Protein AF-A0A3D2NK16-F1 (afdb_monomer_lite)

pLDDT: mean 77.66, std 15.81, range [36.72, 95.56]

Radius of gyration: 23.54 Å; chains: 1; bounding box: 60×33×74 Å

Secondary structure (DSSP, 8-state):
-HHHHHHHHHHHHHHHHHHHTGGG----HHHHHHHHHH-GGGGGGTHHHH-HHHHHHHHHHHHHH---HHHHHHHTTSS-HHHHHHHT-HHHHTTSS------------------

Sequence (115 aa):
HSIFQSITWMRRGMRTLRVNCVDGITANRERLGTMVGSSVGVITALTPFIGYAAAAALAKTALLTGRNVGDLVVEAGLMSRDDVDKQLSPARLSGLEASTRAIPVITATGDVDGN

Foldseek 3Di:
DVVVVVVVVVVVVVVCCVPVPVVPDDDPVVVVVLCLQQDLVLLVLVCLQQHDVVSVVLSVVSVVVSDGSLVSCVVVVSDDSVVSCVSSPPCNVVPVDPPPDDSPPPPDDDDDDDD

Structure (mmCIF, N/CA/C/O backbone):
data_AF-A0A3D2NK16-F1
#
_entry.id   AF-A0A3D2NK16-F1
#
loop_
_atom_site.group_PDB
_atom_site.id
_atom_site.type_symbol
_atom_site.label_atom_id
_atom_site.label_alt_id
_atom_site.label_comp_id
_atom_site.label_asym_id
_atom_site.label_entity_id
_atom_site.label_seq_id
_atom_site.pdbx_PDB_ins_code
_atom_site.Cartn_x
_atom_site.Cartn_y
_atom_site.Cartn_z
_atom_site.occupancy
_atom_site.B_iso_or_equiv
_atom_site.auth_seq_id
_atom_site.auth_comp_id
_atom_site.auth_asym_id
_atom_site.auth_atom_id
_atom_site.pdbx_PDB_model_num
ATOM 1 N N . HIS A 1 1 ? 32.778 13.319 -31.185 1.00 62.25 1 HIS A N 1
ATOM 2 C CA . HIS A 1 1 ? 32.474 11.926 -31.585 1.00 62.25 1 HIS A CA 1
ATOM 3 C C . HIS A 1 1 ? 31.717 11.151 -30.493 1.00 62.25 1 HIS A C 1
ATOM 5 O O . HIS A 1 1 ? 30.701 10.542 -30.802 1.00 62.25 1 HIS A O 1
ATOM 11 N N . SER A 1 2 ? 32.121 11.222 -29.215 1.00 75.44 2 SER A N 1
ATOM 12 C CA . SER A 1 2 ? 31.509 10.435 -28.122 1.00 75.44 2 SER A CA 1
ATOM 13 C C . SER A 1 2 ? 30.039 10.751 -27.806 1.00 75.44 2 SER A C 1
ATOM 15 O O . SER A 1 2 ? 29.271 9.832 -27.563 1.00 75.44 2 SER A O 1
ATOM 17 N N . ILE A 1 3 ? 29.602 12.014 -27.872 1.00 88.19 3 ILE A N 1
ATOM 18 C CA . ILE A 1 3 ? 28.213 12.390 -27.526 1.00 88.19 3 ILE A CA 1
ATOM 19 C C . ILE A 1 3 ? 27.191 11.767 -28.491 1.00 88.19 3 ILE A C 1
ATOM 21 O O . ILE A 1 3 ? 26.194 11.192 -28.058 1.00 88.19 3 ILE A O 1
ATOM 25 N N . PHE A 1 4 ? 27.456 11.811 -29.800 1.00 89.88 4 PHE A N 1
ATOM 26 C CA . PHE A 1 4 ? 26.571 11.211 -30.806 1.00 89.88 4 PHE A CA 1
ATOM 27 C C . PHE A 1 4 ? 26.491 9.680 -30.682 1.00 89.88 4 PHE A C 1
ATOM 29 O O . PHE A 1 4 ? 25.424 9.096 -30.893 1.00 89.88 4 PHE A O 1
ATOM 36 N N . GLN A 1 5 ? 27.593 9.032 -30.291 1.00 88.56 5 GLN A N 1
ATOM 37 C CA . GLN A 1 5 ? 27.621 7.593 -30.012 1.00 88.56 5 GLN A CA 1
ATOM 38 C C . GLN A 1 5 ? 26.803 7.251 -28.759 1.00 88.56 5 GLN A C 1
ATOM 40 O O . GLN A 1 5 ? 25.925 6.391 -28.822 1.00 88.56 5 GLN A O 1
ATOM 45 N N . SER A 1 6 ? 26.985 7.992 -27.663 1.00 91.00 6 SER A N 1
ATOM 46 C CA . SER A 1 6 ? 26.215 7.796 -26.429 1.00 91.00 6 SER A CA 1
ATOM 47 C C . SER A 1 6 ? 24.709 7.991 -26.632 1.00 91.00 6 SER A C 1
ATOM 49 O O . SER A 1 6 ? 23.920 7.173 -26.163 1.00 91.00 6 SER A O 1
ATOM 51 N N . ILE A 1 7 ? 24.289 9.012 -27.393 1.00 94.06 7 ILE A N 1
ATOM 52 C CA . ILE A 1 7 ? 22.869 9.231 -27.730 1.00 94.06 7 ILE A CA 1
ATOM 53 C C . ILE A 1 7 ? 22.308 8.043 -28.522 1.00 94.06 7 ILE A C 1
ATOM 55 O O . ILE A 1 7 ? 21.185 7.593 -28.276 1.00 94.06 7 ILE A O 1
ATOM 59 N N . THR A 1 8 ? 23.091 7.507 -29.458 1.00 93.38 8 THR A N 1
ATOM 60 C CA . THR A 1 8 ? 22.679 6.358 -30.273 1.00 93.38 8 THR A CA 1
ATOM 61 C C . THR A 1 8 ? 22.502 5.103 -29.420 1.00 93.38 8 THR A C 1
ATOM 63 O O . THR A 1 8 ? 21.494 4.405 -29.562 1.00 93.38 8 THR A O 1
ATOM 66 N N . TRP A 1 9 ? 23.434 4.821 -28.509 1.00 94.69 9 TRP A N 1
ATOM 67 C CA . TRP A 1 9 ? 23.329 3.683 -27.595 1.00 94.69 9 TRP A CA 1
ATOM 68 C C . TRP A 1 9 ? 22.183 3.830 -26.603 1.00 94.69 9 TRP A C 1
ATOM 70 O O . TRP A 1 9 ? 21.424 2.881 -26.430 1.00 94.69 9 TRP A O 1
ATOM 80 N N . MET A 1 10 ? 21.980 5.017 -26.031 1.00 94.81 10 MET A N 1
ATOM 81 C CA . MET A 1 10 ? 20.865 5.270 -25.120 1.00 94.81 10 MET A CA 1
ATOM 82 C C . MET A 1 10 ? 19.514 5.069 -25.815 1.00 94.81 10 MET A C 1
ATOM 84 O O . MET A 1 10 ? 18.649 4.371 -25.290 1.00 94.81 10 MET A O 1
ATOM 88 N N . ARG A 1 11 ? 19.353 5.585 -27.042 1.00 94.88 11 ARG A N 1
ATOM 89 C CA . ARG A 1 11 ? 18.137 5.372 -27.843 1.00 94.88 11 ARG A CA 1
ATOM 90 C C . ARG A 1 11 ? 17.872 3.884 -28.080 1.00 94.88 11 ARG A C 1
ATOM 92 O O . ARG A 1 11 ? 16.735 3.429 -27.962 1.00 94.88 11 ARG A O 1
ATOM 99 N N . ARG A 1 12 ? 18.913 3.123 -28.430 1.00 95.06 12 ARG A N 1
ATOM 100 C CA . ARG A 1 12 ? 18.800 1.673 -28.644 1.00 95.06 12 ARG A CA 1
ATOM 101 C C . ARG A 1 12 ? 18.456 0.949 -27.342 1.00 95.06 12 ARG A C 1
ATOM 103 O O . ARG A 1 12 ? 17.531 0.147 -27.347 1.00 95.06 12 ARG A O 1
ATOM 110 N N . GLY A 1 13 ? 19.114 1.292 -26.235 1.00 93.94 13 GLY A N 1
ATOM 111 C CA . GLY A 1 13 ? 18.842 0.737 -24.909 1.00 93.94 13 GLY A CA 1
ATOM 112 C C . GLY A 1 13 ? 17.402 0.977 -24.454 1.00 93.94 13 GLY A C 1
ATOM 113 O O . GLY A 1 13 ? 16.719 0.032 -24.071 1.00 93.94 13 GLY A O 1
ATOM 114 N N . MET A 1 14 ? 16.896 2.205 -24.597 1.00 95.56 14 MET A N 1
ATOM 115 C CA . MET A 1 14 ? 15.502 2.547 -24.287 1.00 95.56 14 MET A CA 1
ATOM 116 C C . MET A 1 14 ? 14.508 1.748 -25.140 1.00 95.56 14 MET A C 1
ATOM 118 O O . MET A 1 14 ? 13.504 1.258 -24.626 1.00 95.56 14 MET A O 1
ATOM 122 N N . ARG A 1 15 ? 14.791 1.563 -26.439 1.00 94.81 15 ARG A N 1
ATOM 123 C CA . ARG A 1 15 ? 13.944 0.742 -27.319 1.00 94.81 15 ARG A CA 1
ATOM 124 C C . ARG A 1 15 ? 13.937 -0.724 -26.888 1.00 94.81 15 ARG A C 1
ATOM 126 O O . ARG A 1 15 ? 12.867 -1.326 -26.845 1.00 94.81 15 ARG A O 1
ATOM 133 N N . THR A 1 16 ? 15.102 -1.283 -26.572 1.00 94.44 16 THR A N 1
ATOM 134 C CA . THR A 1 16 ? 15.232 -2.667 -26.104 1.00 94.44 16 THR A CA 1
ATOM 135 C C . THR A 1 16 ? 14.502 -2.872 -24.780 1.00 94.44 16 THR A C 1
ATOM 137 O O . THR A 1 16 ? 13.787 -3.862 -24.653 1.00 94.44 16 THR A O 1
ATOM 140 N N . LEU A 1 17 ? 14.623 -1.933 -23.834 1.00 94.75 17 LEU A N 1
ATOM 141 C CA . LEU A 1 17 ? 13.924 -1.981 -22.549 1.00 94.75 17 LEU A CA 1
ATOM 142 C C . LEU A 1 17 ? 12.404 -1.931 -22.730 1.00 94.75 17 LEU A C 1
ATOM 144 O O . LEU A 1 17 ? 11.691 -2.707 -22.100 1.00 94.75 17 LEU A O 1
ATOM 148 N N . ARG A 1 18 ? 11.904 -1.057 -23.612 1.00 94.31 18 ARG A N 1
ATOM 149 C CA . ARG A 1 18 ? 10.467 -0.972 -23.892 1.00 94.31 18 ARG A CA 1
ATOM 150 C C . ARG A 1 18 ? 9.919 -2.307 -24.406 1.00 94.31 18 ARG A C 1
ATOM 152 O O . ARG A 1 18 ? 9.022 -2.866 -23.794 1.00 94.31 18 ARG A O 1
ATOM 159 N N . VAL A 1 19 ? 10.505 -2.828 -25.488 1.00 94.50 19 VAL A N 1
ATOM 160 C CA . VAL A 1 19 ? 9.974 -4.005 -26.201 1.00 94.50 19 VAL A CA 1
ATOM 161 C C . VAL A 1 19 ? 10.160 -5.304 -25.418 1.00 94.50 19 VAL A C 1
ATOM 163 O O . VAL A 1 19 ? 9.268 -6.141 -25.416 1.00 94.50 19 VAL A O 1
ATOM 166 N N . ASN A 1 20 ? 11.312 -5.496 -24.769 1.00 91.94 20 ASN A N 1
ATOM 167 C CA . ASN A 1 20 ? 11.650 -6.784 -24.147 1.00 91.94 20 ASN A CA 1
ATOM 168 C C . ASN A 1 20 ? 11.362 -6.839 -22.642 1.00 91.94 20 ASN A C 1
ATOM 170 O O . ASN A 1 20 ? 11.605 -7.869 -22.022 1.00 91.94 20 ASN A O 1
ATOM 174 N N . CYS A 1 21 ? 10.909 -5.740 -22.036 1.00 90.69 21 CYS A N 1
ATOM 175 C CA . CYS A 1 21 ? 10.599 -5.695 -20.610 1.00 90.69 21 CYS A CA 1
ATOM 176 C C . CYS A 1 21 ? 9.273 -4.975 -20.369 1.00 90.69 21 CYS A C 1
ATOM 178 O O . CYS A 1 21 ? 8.308 -5.631 -19.995 1.00 90.69 21 CYS A O 1
ATOM 180 N N . VAL A 1 22 ? 9.198 -3.665 -20.639 1.00 91.62 22 VAL A N 1
ATOM 181 C CA . VAL A 1 22 ? 8.050 -2.827 -20.235 1.00 91.62 22 VAL A CA 1
ATOM 182 C C . VAL A 1 22 ? 6.732 -3.304 -20.841 1.00 91.62 22 VAL A C 1
ATOM 184 O O . VAL A 1 22 ? 5.762 -3.466 -20.106 1.00 91.62 22 VAL A O 1
ATOM 187 N N . ASP A 1 23 ? 6.709 -3.577 -22.147 1.00 91.25 23 ASP A N 1
ATOM 188 C CA . ASP A 1 23 ? 5.492 -3.983 -22.864 1.00 91.25 23 ASP A CA 1
ATOM 189 C C . ASP A 1 23 ? 4.926 -5.328 -22.342 1.00 91.25 23 ASP A C 1
ATOM 191 O O . ASP A 1 23 ? 3.745 -5.613 -22.524 1.00 91.25 23 ASP A O 1
ATOM 195 N N . GLY A 1 24 ? 5.745 -6.143 -21.665 1.00 90.19 24 GLY A N 1
ATOM 196 C CA . GLY A 1 24 ? 5.361 -7.438 -21.095 1.00 90.19 24 GLY A CA 1
ATOM 197 C C . GLY A 1 24 ? 5.130 -7.444 -19.581 1.00 90.19 24 GLY A C 1
ATOM 198 O O . GLY A 1 24 ? 4.893 -8.513 -19.019 1.00 90.19 24 GLY A O 1
ATOM 199 N N . ILE A 1 25 ? 5.221 -6.301 -18.889 1.00 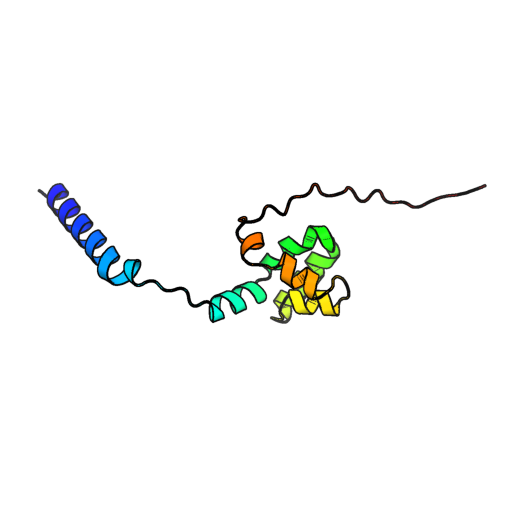91.44 25 ILE A N 1
ATOM 200 C CA . ILE A 1 25 ? 5.040 -6.261 -17.430 1.00 91.44 25 ILE A CA 1
ATOM 201 C C . ILE A 1 25 ? 3.588 -6.594 -17.078 1.00 91.44 25 ILE A C 1
ATOM 203 O O . ILE A 1 25 ? 2.659 -5.856 -17.404 1.00 91.44 25 ILE A O 1
ATOM 207 N N . THR A 1 26 ? 3.399 -7.676 -16.325 1.00 90.00 26 THR A N 1
ATOM 208 C CA . THR A 1 26 ? 2.105 -8.061 -15.751 1.00 90.00 26 THR A CA 1
ATOM 209 C C . THR A 1 26 ? 2.146 -8.009 -14.230 1.00 90.00 26 THR A C 1
ATOM 211 O O . THR A 1 26 ? 3.094 -8.491 -13.607 1.00 90.00 26 THR A O 1
ATOM 214 N N . ALA A 1 27 ? 1.093 -7.476 -13.612 1.00 85.75 27 ALA A N 1
ATOM 215 C CA . ALA A 1 27 ? 0.970 -7.450 -12.160 1.00 85.75 27 ALA A CA 1
ATOM 216 C C . ALA A 1 27 ? 0.569 -8.829 -11.607 1.00 85.75 27 ALA A C 1
ATOM 218 O O . ALA A 1 27 ? -0.460 -9.385 -11.994 1.00 85.75 27 ALA A O 1
ATOM 219 N N . ASN A 1 28 ? 1.333 -9.348 -10.642 1.00 90.69 28 ASN A N 1
ATOM 220 C CA . ASN A 1 28 ? 0.921 -10.508 -9.851 1.00 90.69 28 ASN A CA 1
ATOM 221 C C . ASN A 1 28 ? -0.087 -10.059 -8.781 1.00 90.69 28 ASN A C 1
ATOM 223 O O . ASN A 1 28 ? 0.294 -9.619 -7.697 1.00 90.69 28 ASN A O 1
ATOM 227 N N . ARG A 1 29 ? -1.380 -10.136 -9.112 1.00 85.44 29 ARG A N 1
ATOM 228 C CA . ARG A 1 29 ? -2.466 -9.633 -8.256 1.00 85.44 29 ARG A CA 1
ATOM 229 C C . ARG A 1 29 ? -2.563 -10.353 -6.914 1.00 85.44 29 ARG A C 1
ATOM 231 O O . ARG A 1 29 ? -2.813 -9.696 -5.912 1.00 85.44 29 ARG A O 1
ATOM 238 N N . GLU A 1 30 ? -2.342 -11.663 -6.892 1.00 84.50 30 GLU A N 1
ATOM 239 C CA . GLU A 1 30 ? -2.422 -12.474 -5.674 1.00 84.50 30 GLU A CA 1
ATOM 240 C C . GLU A 1 30 ? -1.371 -12.028 -4.654 1.00 84.50 30 GLU A C 1
ATOM 242 O O . GLU A 1 30 ? -1.707 -11.616 -3.544 1.00 84.50 30 GLU A O 1
ATOM 247 N N . ARG A 1 31 ? -0.101 -11.984 -5.075 1.00 82.38 31 ARG A N 1
ATOM 248 C CA . ARG A 1 31 ? 1.004 -11.543 -4.217 1.00 82.38 31 ARG A CA 1
ATOM 249 C C . ARG A 1 31 ? 0.816 -10.105 -3.739 1.00 82.38 31 ARG A C 1
ATOM 251 O O . ARG A 1 31 ? 1.108 -9.800 -2.585 1.00 82.38 31 ARG A O 1
ATOM 258 N N . LEU A 1 32 ? 0.340 -9.222 -4.617 1.00 83.00 32 LEU A N 1
ATOM 259 C CA . LEU A 1 32 ? 0.066 -7.829 -4.263 1.00 83.00 32 LEU A CA 1
ATOM 260 C C . LEU A 1 32 ? -1.059 -7.719 -3.224 1.00 83.00 32 LEU A C 1
ATOM 262 O O . LEU A 1 32 ? -0.925 -6.939 -2.286 1.00 83.00 32 LEU A O 1
ATOM 266 N N . GLY A 1 33 ? -2.117 -8.526 -3.340 1.00 78.44 33 GLY A N 1
ATOM 267 C CA . GLY A 1 33 ? -3.199 -8.582 -2.355 1.00 78.44 33 GLY A CA 1
ATOM 268 C C . GLY A 1 33 ? -2.703 -9.007 -0.972 1.00 78.44 33 GLY A C 1
ATOM 269 O O . GLY A 1 33 ? -2.977 -8.328 0.017 1.00 78.44 33 GLY A O 1
ATOM 270 N N . THR A 1 34 ? -1.892 -10.067 -0.902 1.00 78.50 34 THR A N 1
ATOM 271 C CA . THR A 1 34 ? -1.275 -10.509 0.359 1.00 78.50 34 THR A CA 1
ATOM 272 C C . THR A 1 34 ? -0.362 -9.436 0.950 1.00 78.50 34 THR A C 1
ATOM 274 O O . THR A 1 34 ? -0.436 -9.155 2.146 1.00 78.50 34 THR A O 1
ATOM 277 N N . MET A 1 35 ? 0.472 -8.794 0.122 1.00 80.06 35 MET A N 1
ATOM 278 C CA . MET A 1 35 ? 1.361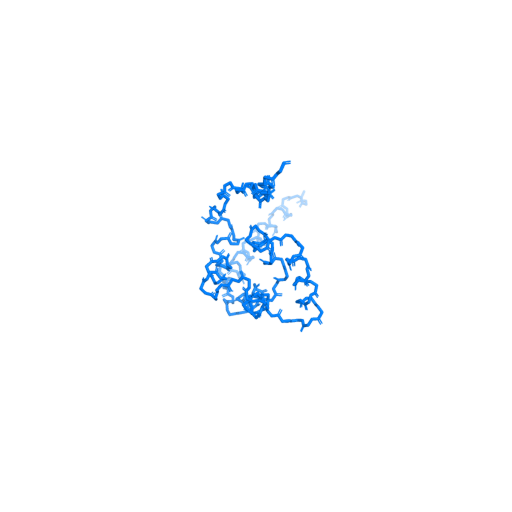 -7.722 0.576 1.00 80.06 35 MET A CA 1
ATOM 279 C C . MET A 1 35 ? 0.583 -6.549 1.171 1.00 80.06 35 MET A C 1
ATOM 281 O O . MET A 1 35 ? 0.955 -6.067 2.238 1.00 80.06 35 MET A O 1
ATOM 285 N N . VAL A 1 36 ? -0.509 -6.124 0.529 1.00 79.69 36 VAL A N 1
ATOM 286 C CA . VAL A 1 36 ? -1.378 -5.066 1.063 1.00 79.69 36 VAL A CA 1
ATOM 287 C C . VAL A 1 36 ? -1.995 -5.499 2.394 1.00 79.69 36 VAL A C 1
ATOM 289 O O . VAL A 1 36 ? -1.841 -4.777 3.371 1.00 79.69 36 VAL A O 1
ATOM 292 N N . GLY A 1 37 ? -2.588 -6.693 2.489 1.00 71.31 37 GLY A N 1
ATOM 293 C CA . GLY A 1 37 ? -3.196 -7.173 3.741 1.00 71.31 37 GLY A CA 1
ATOM 294 C C . GLY A 1 37 ? -2.213 -7.303 4.917 1.00 71.31 37 GLY A C 1
ATOM 295 O O . GLY A 1 37 ? -2.573 -7.073 6.069 1.00 71.31 37 GLY A O 1
ATOM 296 N N . SER A 1 38 ? -0.952 -7.632 4.630 1.00 71.19 38 SER A N 1
ATOM 297 C CA . SER A 1 38 ? 0.116 -7.740 5.638 1.00 71.19 38 SER A CA 1
ATOM 298 C C . SER A 1 38 ? 0.785 -6.409 6.003 1.00 71.19 38 SER A C 1
ATOM 300 O O . SER A 1 38 ? 1.553 -6.340 6.962 1.00 71.19 38 SER A O 1
ATOM 302 N N . SER A 1 39 ? 0.543 -5.346 5.233 1.00 77.31 39 SER A N 1
ATOM 303 C CA . SER A 1 39 ? 1.258 -4.088 5.414 1.00 77.31 39 SER A CA 1
ATOM 304 C C . SER A 1 39 ? 0.706 -3.313 6.606 1.00 77.31 39 SER A C 1
ATOM 306 O O . SER A 1 39 ? -0.440 -2.870 6.614 1.00 77.31 39 SER A O 1
ATOM 308 N N . VAL A 1 40 ? 1.564 -3.063 7.598 1.00 76.44 40 VAL A N 1
ATOM 309 C CA . VAL A 1 40 ? 1.225 -2.262 8.787 1.00 76.44 40 VAL A CA 1
ATOM 310 C C . VAL A 1 40 ? 0.786 -0.844 8.403 1.00 76.44 40 VAL A C 1
ATOM 312 O O . VAL A 1 40 ? -0.035 -0.250 9.092 1.00 76.44 40 VAL A O 1
ATOM 315 N N . GLY A 1 41 ? 1.253 -0.314 7.265 1.00 77.31 41 GLY A N 1
ATOM 316 C CA . GLY A 1 41 ? 0.855 1.008 6.769 1.00 77.31 41 GLY A CA 1
ATOM 317 C C . GLY A 1 41 ? -0.647 1.135 6.498 1.00 77.31 41 GLY A C 1
ATOM 318 O O . GLY A 1 41 ? -1.195 2.231 6.581 1.00 77.31 41 GLY A O 1
ATOM 319 N N . VAL A 1 42 ? -1.336 0.019 6.262 1.00 80.19 42 VAL A N 1
ATOM 320 C CA . VAL A 1 42 ? -2.777 -0.022 5.996 1.00 80.19 42 VAL A CA 1
ATOM 321 C C . VAL A 1 42 ? -3.605 0.380 7.223 1.00 80.19 42 VAL A C 1
ATOM 323 O O . VAL A 1 42 ? -4.708 0.903 7.081 1.00 80.19 42 VAL A O 1
ATOM 326 N N . ILE A 1 43 ? -3.041 0.273 8.432 1.00 81.06 43 ILE A N 1
ATOM 327 C CA . ILE A 1 43 ? -3.708 0.720 9.659 1.00 81.06 43 ILE A CA 1
ATOM 328 C C . ILE A 1 43 ? -3.961 2.229 9.692 1.00 81.06 43 ILE A C 1
ATOM 330 O O . ILE A 1 43 ? -4.892 2.685 10.348 1.00 81.06 43 ILE A O 1
ATOM 334 N N . THR A 1 44 ? -3.166 3.008 8.951 1.00 82.25 44 THR A N 1
ATOM 335 C CA . THR A 1 44 ? -3.312 4.469 8.890 1.00 82.25 44 THR A CA 1
ATOM 336 C C . THR A 1 44 ? -4.639 4.893 8.267 1.00 82.25 44 THR A C 1
ATOM 338 O O . THR A 1 44 ? -5.203 5.905 8.677 1.00 82.25 44 THR A O 1
ATOM 341 N N . ALA A 1 45 ? -5.182 4.084 7.350 1.00 80.56 45 ALA A N 1
ATOM 342 C CA . ALA A 1 45 ? -6.515 4.283 6.790 1.00 80.56 45 ALA A CA 1
ATOM 343 C C . ALA A 1 45 ? -7.625 4.038 7.828 1.00 80.56 45 ALA A C 1
ATOM 345 O O . ALA A 1 45 ? -8.720 4.580 7.704 1.00 80.56 45 ALA A O 1
ATOM 346 N N . LEU A 1 46 ? -7.337 3.248 8.868 1.00 79.88 46 LEU A N 1
ATOM 347 C CA . LEU A 1 46 ? -8.278 2.903 9.933 1.00 79.88 46 LEU A CA 1
ATOM 348 C C . LEU A 1 46 ? -8.198 3.858 11.130 1.00 79.88 46 LEU A C 1
ATOM 350 O O . LEU A 1 46 ? -9.174 3.988 11.866 1.00 79.88 46 LEU A O 1
ATOM 354 N N . THR A 1 47 ? -7.080 4.571 11.301 1.00 82.88 47 THR A N 1
ATOM 355 C CA . THR A 1 47 ? -6.850 5.536 12.390 1.00 82.88 47 THR A CA 1
ATOM 356 C C . THR A 1 47 ? -7.999 6.531 12.618 1.00 82.88 47 THR A C 1
ATOM 358 O O . THR A 1 47 ? -8.331 6.755 13.783 1.00 82.88 47 THR A O 1
ATOM 361 N N . PRO A 1 48 ? -8.650 7.114 11.588 1.00 79.75 48 PRO A N 1
ATOM 362 C CA . PRO A 1 48 ? -9.775 8.032 11.797 1.00 79.75 48 PRO A CA 1
ATOM 363 C C . PRO A 1 48 ? -11.025 7.374 12.400 1.00 79.75 48 PRO A C 1
ATOM 365 O O . PRO A 1 48 ? -11.851 8.073 12.976 1.00 79.75 48 PRO A O 1
ATOM 368 N N . PHE A 1 49 ? -11.174 6.053 12.265 1.00 80.56 49 PHE A N 1
ATOM 369 C CA . PHE A 1 49 ? -12.355 5.307 12.709 1.00 80.56 49 PHE A CA 1
ATOM 370 C C . PHE A 1 49 ? -12.159 4.677 14.090 1.00 80.56 49 PHE A C 1
ATOM 372 O O . PHE A 1 49 ? -13.070 4.704 14.909 1.00 80.56 49 PHE A O 1
ATOM 379 N N . ILE A 1 50 ? -10.965 4.139 14.361 1.00 81.75 50 ILE A N 1
ATOM 380 C CA . ILE A 1 50 ? -10.656 3.423 15.614 1.00 81.75 50 ILE A CA 1
ATOM 381 C C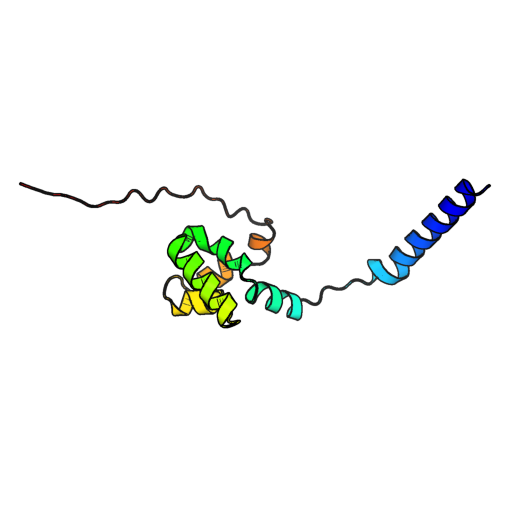 . ILE A 1 50 ? -9.882 4.277 16.633 1.00 81.75 50 ILE A C 1
ATOM 383 O O . ILE A 1 50 ? -9.699 3.870 17.778 1.00 81.75 50 ILE A O 1
ATOM 387 N N . GLY A 1 51 ? -9.411 5.460 16.227 1.00 80.44 51 GLY A N 1
ATOM 388 C CA . GLY A 1 51 ? -8.593 6.352 17.046 1.00 80.44 51 GLY A CA 1
ATOM 389 C C . GLY A 1 51 ? -7.104 5.979 17.076 1.00 80.44 51 GLY A C 1
ATOM 390 O O . GLY A 1 51 ? -6.702 4.834 16.863 1.00 80.44 51 GLY A O 1
ATOM 391 N N . TYR A 1 52 ? -6.254 6.970 17.366 1.00 84.31 52 TYR A N 1
ATOM 392 C CA . TYR A 1 52 ? -4.792 6.829 17.302 1.00 84.31 52 TYR A CA 1
ATOM 393 C C . TYR A 1 52 ? -4.229 5.794 18.286 1.00 84.31 52 TYR A C 1
ATOM 395 O O . TYR A 1 52 ? -3.367 5.001 17.914 1.00 84.31 52 TYR A O 1
ATOM 403 N N . ALA A 1 53 ? -4.717 5.769 19.531 1.00 85.06 53 ALA A N 1
ATOM 404 C CA . ALA A 1 53 ? -4.200 4.865 20.561 1.00 85.06 53 ALA A CA 1
ATOM 405 C C . ALA A 1 53 ? -4.452 3.384 20.219 1.00 85.06 53 ALA A C 1
ATOM 407 O O . ALA A 1 53 ? -3.533 2.567 20.302 1.00 85.06 53 ALA A O 1
ATOM 408 N N . ALA A 1 54 ? -5.669 3.051 19.775 1.00 84.38 54 ALA A N 1
ATOM 409 C CA . ALA A 1 54 ? -6.023 1.694 19.362 1.00 84.38 54 ALA A CA 1
ATOM 410 C C . ALA A 1 54 ? -5.284 1.285 18.080 1.00 84.38 54 ALA A C 1
ATOM 412 O O . ALA A 1 54 ? -4.727 0.188 18.014 1.00 84.38 54 ALA A O 1
ATOM 413 N N . ALA A 1 55 ? -5.192 2.190 17.097 1.00 84.88 55 ALA A N 1
ATOM 414 C CA . ALA A 1 55 ? -4.423 1.962 15.877 1.00 84.88 55 ALA A CA 1
ATOM 415 C C . ALA A 1 55 ? -2.939 1.692 16.175 1.00 84.88 55 ALA A C 1
ATOM 417 O O . ALA A 1 55 ? -2.373 0.729 15.668 1.00 84.88 55 ALA A O 1
ATOM 418 N N . ALA A 1 56 ? -2.298 2.477 17.043 1.00 85.50 56 ALA A N 1
ATOM 419 C CA . ALA A 1 56 ? -0.892 2.281 17.395 1.00 85.50 56 ALA A CA 1
ATOM 420 C C . ALA A 1 56 ? -0.642 0.942 18.116 1.00 85.50 56 ALA A C 1
ATOM 422 O O . ALA A 1 56 ? 0.343 0.255 17.828 1.00 85.50 56 ALA A O 1
ATOM 423 N N . ALA A 1 57 ? -1.538 0.548 19.028 1.00 87.19 57 ALA A N 1
ATOM 424 C CA . ALA A 1 57 ? -1.446 -0.732 19.726 1.00 87.19 57 ALA A CA 1
ATOM 425 C C . ALA A 1 57 ? -1.571 -1.915 18.752 1.00 87.19 57 ALA A C 1
ATOM 427 O O . ALA A 1 57 ? -0.734 -2.819 18.760 1.00 87.19 57 ALA A O 1
ATOM 428 N N . LEU A 1 58 ? -2.562 -1.874 17.859 1.00 85.75 58 LEU A N 1
ATOM 429 C CA . LEU A 1 58 ? -2.776 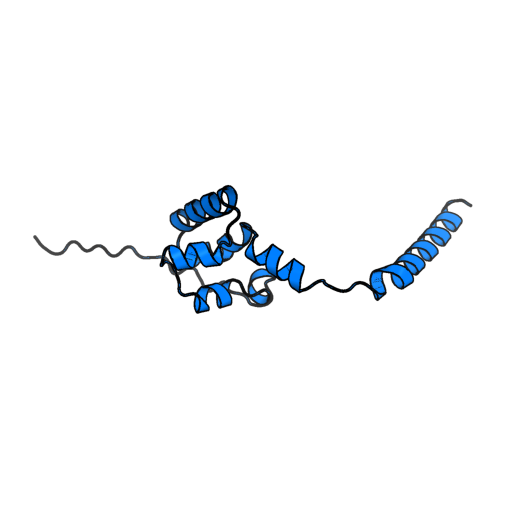-2.902 16.843 1.00 85.75 58 LEU A CA 1
ATOM 430 C C . LEU A 1 58 ? -1.646 -2.948 15.809 1.00 85.75 58 LEU A C 1
ATOM 432 O O . LEU A 1 58 ? -1.239 -4.039 15.419 1.00 85.75 58 LEU A O 1
ATOM 436 N N . ALA A 1 59 ? -1.071 -1.802 15.429 1.00 84.75 59 ALA A N 1
ATOM 437 C CA . ALA A 1 59 ? 0.092 -1.735 14.541 1.00 84.75 59 ALA A CA 1
ATOM 438 C C . ALA A 1 59 ? 1.287 -2.489 15.135 1.00 84.75 59 ALA A C 1
ATOM 440 O O . ALA A 1 59 ? 1.943 -3.279 14.454 1.00 84.75 59 ALA A O 1
ATOM 441 N N . LYS A 1 60 ? 1.548 -2.268 16.430 1.00 86.06 60 LYS A N 1
ATOM 442 C CA . LYS A 1 60 ? 2.620 -2.945 17.162 1.00 86.06 60 LYS A CA 1
ATOM 443 C C . LYS A 1 60 ? 2.369 -4.451 17.237 1.00 86.06 60 LYS A C 1
ATOM 445 O O . LYS A 1 60 ? 3.286 -5.231 16.995 1.00 86.06 60 LYS A O 1
ATOM 450 N N . THR A 1 61 ? 1.137 -4.862 17.524 1.00 85.00 61 THR A N 1
ATOM 451 C CA . THR A 1 61 ? 0.755 -6.279 17.570 1.00 85.00 61 THR A CA 1
ATOM 452 C C . THR A 1 61 ? 0.880 -6.948 16.202 1.00 85.00 61 THR A C 1
ATOM 454 O O . THR A 1 61 ? 1.437 -8.041 16.114 1.00 85.00 61 THR A O 1
ATOM 457 N N . ALA A 1 62 ? 0.441 -6.293 15.126 1.00 85.50 62 ALA A N 1
ATOM 458 C CA . ALA A 1 62 ? 0.582 -6.792 13.759 1.00 85.50 62 ALA A CA 1
ATOM 459 C C . ALA A 1 62 ? 2.057 -6.970 13.369 1.00 85.50 62 ALA A C 1
ATOM 461 O O . ALA A 1 62 ? 2.424 -8.001 12.813 1.00 85.50 62 ALA A O 1
ATOM 462 N N . LEU A 1 63 ? 2.922 -6.019 13.739 1.00 83.94 63 LEU A N 1
ATOM 463 C CA . LEU A 1 63 ? 4.361 -6.098 13.472 1.00 83.94 63 LEU A CA 1
ATOM 464 C C . LEU A 1 63 ? 5.043 -7.243 14.239 1.00 83.94 63 LEU A C 1
ATOM 466 O O . LEU A 1 63 ? 5.913 -7.912 13.691 1.00 83.94 63 LEU A O 1
ATOM 470 N N . LEU A 1 64 ? 4.652 -7.473 15.497 1.00 85.06 64 LEU A N 1
ATOM 471 C CA . LEU A 1 64 ? 5.226 -8.530 16.338 1.00 85.06 64 LEU A CA 1
ATOM 472 C C . LEU A 1 64 ? 4.736 -9.932 15.957 1.00 85.06 64 LEU A C 1
ATOM 474 O O . LEU A 1 64 ? 5.480 -10.898 16.094 1.00 85.06 64 LEU A O 1
ATOM 478 N N . THR A 1 65 ? 3.484 -10.049 15.514 1.00 82.62 65 THR A N 1
ATOM 479 C CA . THR A 1 65 ? 2.842 -11.344 15.233 1.00 82.62 65 THR A CA 1
ATOM 480 C C . THR A 1 65 ? 2.830 -11.709 13.750 1.00 82.62 65 THR A C 1
ATOM 482 O O . THR A 1 65 ? 2.558 -12.858 13.414 1.00 82.62 65 THR A O 1
ATOM 485 N N . GLY A 1 66 ? 3.096 -10.752 12.854 1.00 77.31 66 GLY A N 1
ATOM 486 C CA . GLY A 1 66 ? 3.002 -10.936 11.404 1.00 77.31 66 GLY A CA 1
ATOM 487 C C . GLY A 1 66 ? 1.575 -11.187 10.899 1.00 77.31 66 GLY A C 1
ATOM 488 O O . GLY A 1 66 ? 1.398 -11.636 9.767 1.00 77.31 66 GLY A O 1
ATOM 489 N N . ARG A 1 67 ? 0.557 -10.948 11.734 1.00 81.31 67 ARG A N 1
ATOM 490 C CA . ARG A 1 67 ? -0.855 -11.183 11.404 1.00 81.31 67 ARG A CA 1
ATOM 491 C C . ARG A 1 67 ? -1.437 -10.019 10.602 1.00 81.31 67 ARG A C 1
ATOM 493 O O . ARG A 1 67 ? -0.964 -8.887 10.685 1.00 81.31 67 ARG A O 1
ATOM 500 N N . ASN A 1 68 ? -2.490 -10.305 9.839 1.00 83.25 68 ASN A N 1
ATOM 501 C CA . ASN A 1 68 ? -3.199 -9.307 9.046 1.00 83.25 68 ASN A CA 1
ATOM 502 C C . ASN A 1 68 ? -3.873 -8.269 9.960 1.00 83.25 68 ASN A C 1
ATOM 504 O O . ASN A 1 68 ? -4.554 -8.620 10.924 1.00 83.25 68 ASN A O 1
ATOM 508 N N . VAL A 1 69 ? -3.692 -6.987 9.638 1.00 82.38 69 VAL A N 1
ATOM 509 C CA . VAL A 1 69 ? -4.256 -5.872 10.411 1.00 82.38 69 VAL A CA 1
ATOM 510 C C . VAL A 1 69 ? -5.786 -5.906 10.410 1.00 82.38 69 VAL A C 1
ATOM 512 O O . VAL A 1 69 ? -6.397 -5.626 11.438 1.00 82.38 69 VAL A O 1
ATOM 515 N N . GLY A 1 70 ? -6.409 -6.273 9.288 1.00 82.44 70 GLY A N 1
ATOM 516 C CA . GLY A 1 70 ? -7.862 -6.358 9.168 1.00 82.44 70 GLY A CA 1
ATOM 517 C C . GLY A 1 70 ? -8.467 -7.387 10.121 1.00 82.44 70 GLY A C 1
ATOM 518 O O . GLY A 1 70 ? -9.433 -7.080 10.815 1.00 82.44 70 GLY A O 1
ATOM 519 N N . ASP A 1 71 ? -7.853 -8.565 10.236 1.00 85.00 71 ASP A N 1
ATOM 520 C CA . ASP A 1 71 ? -8.339 -9.611 11.143 1.00 85.00 71 ASP A CA 1
ATOM 521 C C . ASP A 1 71 ? -8.178 -9.191 12.613 1.00 85.00 71 ASP A C 1
ATOM 523 O O . ASP A 1 71 ? -9.094 -9.378 13.408 1.00 85.00 71 ASP A O 1
ATOM 527 N N . LEU A 1 72 ? -7.065 -8.535 12.966 1.00 85.38 72 LEU A N 1
ATOM 528 C CA . LEU A 1 72 ? -6.843 -8.011 14.319 1.00 85.38 72 LEU A CA 1
ATOM 529 C C . LEU A 1 72 ? -7.864 -6.929 14.712 1.00 85.38 72 LEU A C 1
ATOM 531 O O . LEU A 1 72 ? -8.247 -6.838 15.876 1.00 85.38 72 LEU A O 1
ATOM 535 N N . VAL A 1 73 ? -8.311 -6.109 13.758 1.00 84.94 73 VAL A N 1
ATOM 536 C CA . VAL A 1 73 ? -9.330 -5.069 13.984 1.00 84.94 73 VAL A CA 1
ATOM 537 C C . VAL A 1 73 ? -10.714 -5.683 14.212 1.00 84.94 73 VAL A C 1
ATOM 539 O O . VAL A 1 73 ? -11.442 -5.221 15.093 1.00 84.94 73 VAL A O 1
ATOM 542 N N . VAL A 1 74 ? -11.056 -6.735 13.460 1.00 86.12 74 VAL A N 1
ATOM 543 C CA . VAL A 1 74 ? -12.308 -7.487 13.646 1.00 86.12 74 VAL A CA 1
ATOM 544 C C . VAL A 1 74 ? -12.292 -8.247 14.975 1.00 86.12 74 VAL A C 1
ATOM 546 O O . VAL A 1 74 ? -13.270 -8.196 15.714 1.00 86.12 74 VAL A O 1
ATOM 549 N N . GLU A 1 75 ? -11.176 -8.893 15.326 1.00 85.69 75 GLU A N 1
ATOM 550 C CA . GLU A 1 75 ? -10.999 -9.588 16.613 1.00 85.69 75 GLU A CA 1
ATOM 551 C C . GLU A 1 75 ? -11.095 -8.641 17.810 1.00 85.69 75 GLU A C 1
ATOM 553 O O . GLU A 1 75 ? -11.663 -8.996 18.841 1.00 85.69 75 GLU A O 1
ATOM 558 N N . ALA A 1 76 ? -10.576 -7.420 17.669 1.00 83.25 76 ALA A N 1
ATOM 559 C CA . ALA A 1 76 ? -10.689 -6.384 18.687 1.00 83.25 76 ALA A CA 1
ATOM 560 C C . ALA A 1 76 ? -12.107 -5.787 18.794 1.00 83.25 76 ALA A C 1
ATOM 562 O O . ALA A 1 76 ? -12.346 -4.956 19.669 1.00 83.25 76 ALA A O 1
ATOM 563 N N . GLY A 1 77 ? -13.040 -6.173 17.913 1.00 82.25 77 GLY A N 1
ATOM 564 C CA . GLY A 1 77 ? -14.421 -5.686 17.912 1.00 82.25 77 GLY A CA 1
ATOM 565 C C . GLY A 1 77 ? -14.557 -4.203 17.560 1.00 82.25 77 GLY A C 1
ATOM 566 O O . GLY A 1 77 ? -15.587 -3.599 17.846 1.00 82.25 77 GLY A O 1
ATOM 567 N N . LEU A 1 78 ? -13.526 -3.600 16.961 1.00 80.31 78 LEU A N 1
ATOM 568 C CA . LEU A 1 78 ? -13.498 -2.161 16.680 1.00 80.31 78 LEU A CA 1
ATOM 569 C C . LEU A 1 78 ? -14.268 -1.794 15.409 1.00 80.31 78 LEU A C 1
ATOM 571 O O . LEU A 1 78 ? -14.654 -0.640 15.238 1.00 80.31 78 LEU A O 1
ATOM 575 N N . MET A 1 79 ? -14.455 -2.751 14.497 1.00 80.12 79 MET A N 1
ATOM 576 C CA . MET A 1 79 ? -15.131 -2.536 13.222 1.00 80.12 79 MET A CA 1
ATOM 577 C C . MET A 1 79 ? -15.606 -3.868 12.624 1.00 80.12 79 MET A C 1
ATOM 579 O O . MET A 1 79 ? -15.018 -4.919 12.883 1.00 80.12 79 MET A O 1
ATOM 583 N N . SER A 1 80 ? -16.670 -3.824 11.817 1.00 84.56 80 SER A N 1
ATOM 584 C CA . SER A 1 80 ? -17.174 -4.995 11.096 1.00 84.56 80 SER A CA 1
ATOM 585 C C . SER A 1 80 ? -16.228 -5.401 9.9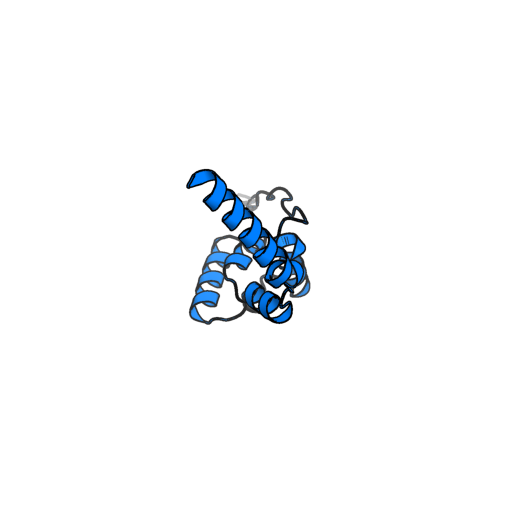58 1.00 84.56 80 SER A C 1
ATOM 587 O O . SER A 1 80 ? -15.472 -4.575 9.439 1.00 84.56 80 SER A O 1
ATOM 589 N N . ARG A 1 81 ? -16.272 -6.672 9.535 1.00 82.62 81 ARG A N 1
ATOM 590 C CA . ARG A 1 81 ? -15.418 -7.151 8.435 1.00 82.62 81 ARG A CA 1
ATOM 591 C C . ARG A 1 81 ? -15.733 -6.461 7.106 1.00 82.62 81 ARG A C 1
ATOM 593 O O . ARG A 1 81 ? -14.809 -6.119 6.376 1.00 82.62 81 ARG A O 1
ATOM 600 N N . ASP A 1 82 ? -17.005 -6.173 6.854 1.00 82.81 82 ASP A N 1
ATOM 601 C CA . ASP A 1 82 ? -17.448 -5.445 5.662 1.00 82.81 82 ASP A CA 1
ATOM 602 C C . ASP A 1 82 ? -16.887 -4.017 5.626 1.00 82.81 82 ASP A C 1
ATOM 604 O O . ASP A 1 82 ? -16.438 -3.542 4.581 1.00 82.81 82 ASP A O 1
ATOM 608 N N . ASP A 1 83 ? -16.866 -3.331 6.772 1.00 80.75 83 ASP A N 1
ATOM 609 C CA . ASP A 1 83 ? -16.309 -1.983 6.866 1.00 80.75 83 ASP A CA 1
ATOM 610 C C . ASP A 1 83 ? -14.783 -1.990 6.724 1.00 80.75 83 ASP A C 1
ATOM 612 O O . ASP A 1 83 ? -14.237 -1.135 6.025 1.00 80.75 83 ASP A O 1
ATOM 616 N N . VAL A 1 84 ? -14.092 -2.977 7.309 1.00 82.56 84 VAL A N 1
ATOM 617 C CA . VAL A 1 84 ? -12.650 -3.185 7.095 1.00 82.56 84 VAL A CA 1
ATOM 618 C C . VAL A 1 84 ? -12.364 -3.360 5.606 1.00 82.56 84 VAL A C 1
ATOM 620 O O . VAL A 1 84 ? -11.596 -2.582 5.046 1.00 82.56 84 VAL A O 1
ATOM 623 N N . ASP A 1 85 ? -13.016 -4.310 4.938 1.00 82.50 85 ASP A N 1
ATOM 624 C CA . ASP A 1 85 ? -12.761 -4.608 3.525 1.00 82.50 85 ASP A CA 1
ATOM 625 C C . ASP A 1 85 ? -13.068 -3.399 2.623 1.00 82.50 85 ASP A C 1
ATOM 627 O O . ASP A 1 85 ? -12.347 -3.117 1.659 1.00 82.50 85 ASP A O 1
ATOM 631 N N . LYS A 1 86 ? -14.086 -2.608 2.977 1.00 81.31 86 LYS A N 1
ATOM 632 C CA . LYS A 1 86 ? -14.413 -1.358 2.285 1.00 81.31 86 LYS A CA 1
ATOM 633 C C . LYS A 1 86 ? -13.315 -0.307 2.441 1.00 81.31 86 LYS A C 1
ATOM 635 O O . LYS A 1 86 ? -12.928 0.320 1.449 1.00 81.31 86 LYS A O 1
ATOM 640 N N . GLN A 1 87 ? -12.815 -0.096 3.659 1.00 80.19 87 GLN A N 1
ATOM 641 C CA . GLN A 1 87 ? -11.768 0.895 3.931 1.00 80.19 87 GLN A CA 1
ATOM 642 C C . GLN A 1 87 ? -10.400 0.461 3.396 1.00 80.19 87 GLN A C 1
ATOM 644 O O . GLN A 1 87 ? -9.643 1.301 2.914 1.00 80.19 87 GLN A O 1
ATOM 649 N N . LEU A 1 88 ? -10.106 -0.840 3.412 1.00 79.00 88 LEU A N 1
ATOM 650 C CA . LEU A 1 88 ? -8.856 -1.415 2.910 1.00 79.00 88 LEU A CA 1
ATOM 651 C C . LEU A 1 88 ? -8.878 -1.696 1.401 1.00 79.00 88 LEU A C 1
ATOM 653 O O . LEU A 1 88 ? -7.956 -2.313 0.863 1.00 79.00 88 LEU A O 1
ATOM 657 N N . SER A 1 89 ? -9.908 -1.225 0.696 1.00 81.31 89 SER A N 1
ATOM 658 C CA . SER A 1 89 ? -10.011 -1.387 -0.749 1.00 81.31 89 SER A CA 1
ATOM 659 C C . SER A 1 89 ? -8.835 -0.709 -1.482 1.00 81.31 89 SER A C 1
ATOM 661 O O . SER A 1 89 ? -8.466 0.431 -1.167 1.00 81.31 89 SER A O 1
ATOM 663 N N . PRO A 1 90 ? -8.247 -1.355 -2.512 1.00 76.56 90 PRO A N 1
ATOM 664 C CA . PRO A 1 90 ? -7.109 -0.800 -3.250 1.00 76.56 90 PRO A CA 1
ATOM 665 C C . PRO A 1 90 ? -7.364 0.595 -3.840 1.00 76.56 90 PRO A C 1
ATOM 667 O O . PRO A 1 90 ? -6.445 1.408 -3.924 1.00 76.56 90 PRO A O 1
ATOM 670 N N . ALA A 1 91 ? -8.608 0.893 -4.225 1.00 76.00 91 ALA A N 1
ATOM 671 C CA . ALA A 1 91 ? -9.001 2.197 -4.756 1.00 76.00 91 ALA A CA 1
ATOM 672 C C . ALA A 1 91 ? -8.872 3.325 -3.713 1.00 76.00 91 ALA A C 1
ATOM 674 O O . ALA A 1 91 ? -8.398 4.411 -4.045 1.00 76.00 91 ALA A O 1
ATOM 675 N N . ARG A 1 92 ? -9.209 3.064 -2.443 1.00 74.88 92 ARG A N 1
ATOM 676 C CA . ARG A 1 92 ? -9.036 4.043 -1.356 1.00 74.88 92 ARG A CA 1
ATOM 677 C C . ARG A 1 92 ? -7.579 4.221 -0.971 1.00 74.88 92 ARG A C 1
ATOM 679 O O . ARG A 1 92 ? -7.122 5.350 -0.825 1.00 74.88 92 ARG A O 1
ATOM 686 N N . LEU A 1 93 ? -6.833 3.121 -0.866 1.00 79.75 93 LEU A N 1
ATOM 687 C CA . LEU A 1 93 ? -5.415 3.163 -0.491 1.00 79.75 93 LEU A CA 1
ATOM 688 C C . LEU A 1 93 ? -4.537 3.846 -1.553 1.00 79.75 93 LEU A C 1
ATOM 690 O O . LEU A 1 93 ? -3.506 4.421 -1.217 1.00 79.75 93 LEU A O 1
ATOM 694 N N . SER A 1 94 ? -4.944 3.806 -2.825 1.00 80.88 94 SER A N 1
ATOM 695 C CA . SER A 1 94 ? -4.253 4.483 -3.935 1.00 80.88 94 SER A CA 1
ATOM 696 C C . SER A 1 94 ? -4.739 5.914 -4.199 1.00 80.88 94 SER A C 1
ATOM 698 O O . SER A 1 94 ? -4.212 6.576 -5.091 1.00 80.88 94 SER A O 1
ATOM 700 N N . GLY A 1 95 ? -5.720 6.408 -3.434 1.00 72.56 95 GLY A N 1
ATOM 701 C CA . GLY A 1 95 ? -6.251 7.767 -3.572 1.00 72.56 95 GLY A CA 1
ATOM 702 C C . GLY A 1 95 ? -7.188 7.982 -4.767 1.00 72.56 95 GLY A C 1
ATOM 703 O O . GLY A 1 95 ? -7.496 9.128 -5.084 1.00 72.56 95 GLY A O 1
ATOM 704 N N . LEU A 1 96 ? -7.661 6.912 -5.421 1.00 68.38 96 LEU A N 1
ATOM 705 C CA . LEU A 1 96 ? -8.679 6.988 -6.481 1.00 68.38 96 LEU A CA 1
ATOM 706 C C . LEU A 1 96 ? -10.069 7.325 -5.918 1.00 68.38 96 LEU A C 1
ATOM 708 O O . LEU A 1 96 ? -10.881 7.943 -6.602 1.00 68.38 96 LEU A O 1
ATOM 712 N N . GLU A 1 97 ? -10.322 6.971 -4.656 1.00 63.69 97 GLU A N 1
ATOM 713 C CA . GLU A 1 97 ? -11.481 7.422 -3.886 1.00 63.69 97 GLU A CA 1
ATOM 714 C C . GLU A 1 97 ? -11.014 8.315 -2.728 1.00 63.69 97 GLU A C 1
ATOM 716 O O . GLU A 1 97 ? -10.351 7.856 -1.796 1.00 63.69 97 GLU A O 1
ATOM 721 N N . ALA A 1 98 ? -11.361 9.605 -2.766 1.00 55.78 98 ALA A N 1
ATOM 722 C CA . ALA A 1 98 ? -11.064 10.532 -1.678 1.00 55.78 98 ALA A CA 1
ATOM 723 C C . ALA A 1 98 ? -11.926 10.199 -0.446 1.00 55.78 98 ALA A C 1
ATOM 725 O O . ALA A 1 98 ? -13.101 10.556 -0.377 1.00 55.78 98 ALA A O 1
ATOM 726 N N . SER A 1 99 ? -11.337 9.527 0.548 1.00 53.94 99 SER A N 1
ATOM 727 C CA . SER A 1 99 ? -12.000 9.214 1.824 1.00 53.94 99 SER A CA 1
ATOM 728 C C . SER A 1 99 ? -11.833 10.304 2.894 1.00 53.94 99 SER A C 1
ATOM 730 O O . SER A 1 99 ? -12.152 10.076 4.061 1.00 53.94 99 SER A O 1
ATOM 732 N N . THR A 1 100 ? -11.373 11.504 2.541 1.00 50.34 100 THR A N 1
ATOM 733 C CA . THR A 1 100 ? -11.333 12.617 3.498 1.00 50.34 100 THR A CA 1
ATOM 734 C C . THR A 1 100 ? -12.693 13.311 3.534 1.00 50.34 100 THR A C 1
ATOM 736 O O . THR A 1 100 ? -12.858 14.419 3.031 1.00 50.34 100 THR A O 1
ATOM 739 N N . ARG A 1 101 ? -13.699 12.673 4.146 1.00 46.59 101 ARG A N 1
ATOM 740 C CA . ARG A 1 101 ? -14.717 13.476 4.837 1.00 46.59 101 ARG A CA 1
ATOM 741 C C . ARG A 1 101 ? -14.033 14.092 6.054 1.00 46.59 101 ARG A C 1
ATOM 743 O O . ARG A 1 101 ? -13.199 13.439 6.677 1.00 46.59 101 ARG A O 1
ATOM 750 N N . ALA A 1 102 ? -14.334 15.362 6.323 1.00 43.38 102 ALA A N 1
ATOM 751 C CA . ALA A 1 102 ? -13.804 16.095 7.466 1.00 43.38 102 ALA A CA 1
ATOM 752 C C . ALA A 1 102 ? -13.869 15.218 8.722 1.00 43.38 102 ALA A C 1
ATOM 754 O O . ALA A 1 102 ? -14.909 14.615 8.980 1.00 43.38 102 ALA A O 1
ATOM 755 N N . ILE A 1 103 ? -12.759 15.138 9.460 1.00 49.19 103 ILE A N 1
ATOM 756 C CA . ILE A 1 103 ? -12.707 14.511 10.783 1.00 49.19 103 ILE A CA 1
ATOM 757 C C . ILE A 1 103 ? -13.825 15.167 11.606 1.00 49.19 103 ILE A C 1
ATOM 759 O O . ILE A 1 103 ? -13.710 16.367 11.880 1.00 49.19 103 ILE A O 1
ATOM 763 N N . PRO A 1 104 ? -14.918 1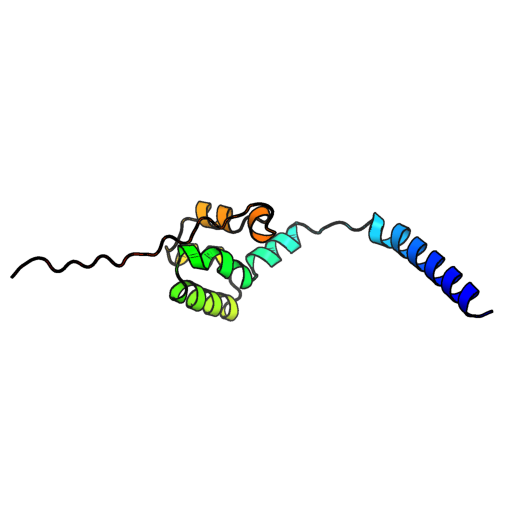4.466 11.969 1.00 45.88 104 PRO A N 1
ATOM 764 C CA . PRO A 1 104 ? -15.845 15.035 12.922 1.00 45.88 104 PRO A CA 1
ATOM 765 C C . PRO A 1 104 ? -15.072 15.114 14.234 1.00 45.88 104 PRO A C 1
ATOM 767 O O . PRO A 1 104 ? -14.610 14.102 14.761 1.00 45.88 104 PRO A O 1
ATOM 770 N N . VAL A 1 105 ? -14.852 16.338 14.712 1.00 45.69 105 VAL A N 1
ATOM 771 C CA . VAL A 1 105 ? -14.325 16.572 16.052 1.00 45.69 105 VAL A CA 1
ATOM 772 C C . VAL A 1 105 ? -15.248 15.819 16.997 1.00 45.69 105 VAL A C 1
ATOM 774 O O . VAL A 1 105 ? -16.436 16.121 17.075 1.00 45.69 105 VAL A O 1
ATOM 777 N N . ILE A 1 106 ? -14.709 14.804 17.665 1.00 53.50 106 ILE A N 1
ATOM 778 C CA . ILE A 1 106 ? -15.402 14.099 18.733 1.00 53.50 106 ILE A CA 1
ATOM 779 C C . ILE A 1 106 ? -15.541 15.135 19.853 1.00 53.50 106 ILE A C 1
ATOM 781 O O . ILE A 1 106 ? -14.613 15.343 20.633 1.00 53.50 106 ILE A O 1
ATOM 785 N N . THR A 1 107 ? -16.649 15.876 19.885 1.00 37.88 107 THR A N 1
ATOM 786 C CA . THR A 1 107 ? -17.010 16.664 21.061 1.00 37.88 107 THR A CA 1
ATOM 787 C C . THR A 1 107 ? -17.262 15.660 22.169 1.00 37.88 107 THR A C 1
ATOM 789 O O . THR A 1 107 ? -18.248 14.928 22.128 1.00 37.88 107 THR A O 1
ATOM 792 N N . ALA A 1 108 ? -16.326 15.573 23.110 1.00 38.19 108 ALA A N 1
ATOM 793 C CA . ALA A 1 108 ? -16.510 14.828 24.338 1.00 38.19 108 ALA A CA 1
ATOM 794 C C . ALA A 1 108 ? -17.777 15.350 25.030 1.00 38.19 108 ALA A C 1
ATOM 796 O O . ALA A 1 108 ? -17.796 16.472 25.534 1.00 38.19 108 ALA A O 1
ATOM 797 N N . THR A 1 109 ? -18.842 14.554 25.017 1.00 39.69 109 THR A N 1
ATOM 798 C CA . THR A 1 109 ? -19.982 14.742 25.908 1.00 39.69 109 THR A CA 1
ATOM 799 C C . THR A 1 109 ? -19.721 13.928 27.170 1.00 39.69 109 THR A C 1
ATOM 801 O O . THR A 1 109 ? -19.695 12.701 27.137 1.00 39.69 109 THR A O 1
ATOM 804 N N . GLY A 1 110 ? -19.509 14.646 28.264 1.00 38.62 110 GLY A N 1
ATOM 805 C CA . GLY A 1 110 ? -19.773 14.246 29.644 1.00 38.62 110 GLY A CA 1
ATOM 806 C C . GLY A 1 110 ? -20.079 15.564 30.350 1.00 38.62 110 GLY A C 1
ATOM 807 O O . GLY A 1 110 ? -19.180 16.368 30.558 1.00 38.62 110 GLY A O 1
ATOM 808 N N . ASP A 1 111 ? -21.322 16.024 30.333 1.00 36.72 111 ASP A N 1
ATOM 809 C CA . ASP A 1 111 ? -22.373 15.636 31.275 1.00 36.72 111 ASP A CA 1
ATOM 810 C C . ASP A 1 111 ? -21.923 15.800 32.734 1.00 36.72 111 ASP A C 1
ATOM 812 O O . ASP A 1 111 ? -21.209 14.964 33.290 1.00 36.72 111 ASP A O 1
ATOM 816 N N . VAL A 1 112 ? -22.326 16.926 33.328 1.00 41.88 112 VAL A N 1
ATOM 817 C CA . VAL A 1 112 ? -22.491 17.070 34.776 1.00 41.88 112 VAL A CA 1
ATOM 818 C C . VAL A 1 112 ? -23.811 17.808 34.985 1.00 41.88 112 VAL A C 1
ATOM 820 O O . VAL A 1 112 ? -23.863 19.036 35.058 1.00 41.88 112 VAL A O 1
ATOM 823 N N . ASP A 1 113 ? -24.892 17.036 35.014 1.00 40.06 113 ASP A N 1
ATOM 824 C CA . ASP A 1 113 ? -26.160 17.450 35.598 1.00 40.06 113 ASP A CA 1
ATOM 825 C C . ASP A 1 113 ? -26.016 17.586 37.130 1.00 40.06 113 ASP A C 1
ATOM 827 O O . ASP A 1 113 ? -25.587 16.657 37.813 1.00 40.06 113 ASP A O 1
ATOM 831 N N . GLY A 1 114 ? -26.424 18.748 37.655 1.00 41.69 114 GLY A N 1
ATOM 832 C CA . GLY A 1 114 ? -27.205 18.890 38.894 1.00 41.69 114 GLY A CA 1
ATOM 833 C C . GLY A 1 114 ? -26.550 18.674 40.269 1.00 41.69 114 GLY A C 1
ATOM 834 O O . GLY A 1 114 ? -26.648 17.589 40.835 1.00 41.69 114 GLY A O 1
ATOM 835 N N . ASN A 1 115 ? -26.062 19.766 40.880 1.00 39.00 115 ASN A N 1
ATOM 836 C CA . ASN A 1 115 ? -26.451 20.231 42.231 1.00 39.00 115 ASN A CA 1
ATOM 837 C C . ASN A 1 115 ? -26.011 21.684 42.460 1.00 39.00 115 ASN A C 1
ATOM 839 O O . ASN A 1 115 ? -24.784 21.913 42.558 1.00 39.00 115 ASN A O 1
#